Protein AF-A0A2A3JQG1-F1 (afdb_monomer_lite)
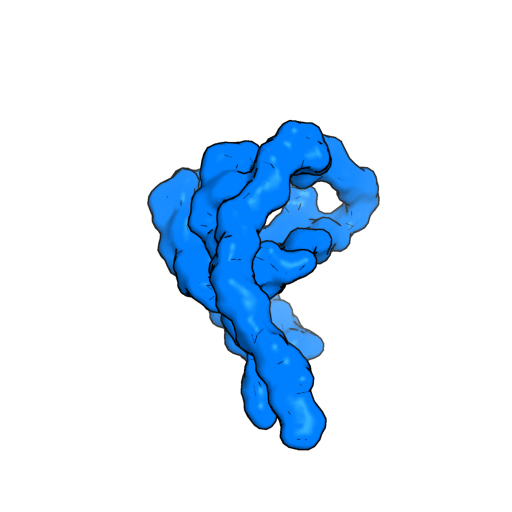
Organism: NCBI:txid1779329

pLDDT: mean 88.48, std 13.99, range [44.12, 97.88]

Secondary structure (DSSP, 8-state):
--EEEEEE-S---HHHHHHHHHHTTTEEEEE-SSSSHHHHHHHHTT-SEEEESSSPPPHHHHHH-TT--EEEESSS--TTS-TTSPPP-PPP------

InterPro domains:
  IPR006139 D-isomer specific 2-hydroxyacid dehydrogenase, catalytic domain [PF00389] (6-85)

Radius of gyration: 13.68 Å; chains: 1; bounding box: 27×43×28 Å

Sequence (98 aa):
MAIGPVAVLEPASPGMRARIEELCEGFDLRFVSSVESADMRAALAGARYAVTRGLRFPAELLAEAEALEMVHQWGTGIDGIPLDAPAPAASPSHALRG

Structure (mmCIF, N/CA/C/O backbone):
data_AF-A0A2A3JQG1-F1
#
_entry.id   AF-A0A2A3JQG1-F1
#
loop_
_atom_site.group_PDB
_atom_site.id
_atom_site.type_symbol
_atom_site.label_atom_id
_atom_site.label_alt_id
_atom_site.label_comp_id
_atom_site.label_asym_id
_atom_site.label_entity_id
_atom_site.label_seq_id
_atom_site.pdbx_PDB_ins_code
_atom_site.Cartn_x
_atom_site.Cartn_y
_atom_site.Cartn_z
_atom_site.occupancy
_atom_site.B_iso_or_equiv
_atom_site.auth_seq_id
_atom_site.auth_comp_id
_atom_site.auth_asym_id
_atom_site.auth_atom_id
_atom_site.pdbx_PDB_model_num
ATOM 1 N N . MET A 1 1 ? -14.674 -9.111 11.433 1.00 61.34 1 MET A N 1
ATOM 2 C CA . MET A 1 1 ? -13.249 -9.311 11.088 1.00 61.34 1 MET A CA 1
ATOM 3 C C . MET A 1 1 ? -12.854 -8.190 10.152 1.00 61.34 1 MET A C 1
ATOM 5 O O . MET A 1 1 ? -13.648 -7.898 9.268 1.00 61.34 1 MET A O 1
ATOM 9 N N . ALA A 1 2 ? -11.706 -7.551 10.372 1.00 80.94 2 ALA A N 1
ATOM 10 C CA . ALA A 1 2 ? -11.210 -6.526 9.457 1.00 80.94 2 ALA A CA 1
ATOM 11 C C . ALA A 1 2 ? -10.589 -7.176 8.207 1.00 80.94 2 ALA A C 1
ATOM 13 O O . ALA A 1 2 ? -9.943 -8.219 8.315 1.00 80.94 2 ALA A O 1
ATOM 14 N N . ILE A 1 3 ? -10.798 -6.579 7.033 1.00 89.50 3 ILE A N 1
ATOM 15 C CA . ILE A 1 3 ? -10.160 -6.970 5.773 1.00 89.50 3 ILE A CA 1
ATOM 16 C C . ILE A 1 3 ? -8.783 -6.307 5.720 1.00 89.50 3 ILE A C 1
ATOM 18 O O . ILE A 1 3 ? -8.677 -5.084 5.727 1.00 89.50 3 ILE A O 1
ATOM 22 N N . GLY A 1 4 ? -7.717 -7.097 5.661 1.00 90.31 4 GLY A N 1
ATOM 23 C CA . GLY A 1 4 ? -6.363 -6.562 5.593 1.00 90.31 4 GLY A CA 1
ATOM 24 C C . GLY A 1 4 ? -5.305 -7.543 6.098 1.00 90.31 4 GLY A C 1
ATOM 25 O O . GLY A 1 4 ? -5.616 -8.719 6.312 1.00 90.31 4 GLY A O 1
ATOM 26 N N . PRO A 1 5 ? -4.059 -7.075 6.259 1.00 96.62 5 PRO A N 1
ATOM 27 C CA . PRO A 1 5 ? -3.670 -5.664 6.177 1.00 96.62 5 PRO A CA 1
ATOM 28 C C . PRO A 1 5 ? -3.627 -5.118 4.745 1.00 96.62 5 PRO A C 1
ATOM 30 O O . PRO A 1 5 ? -3.278 -5.849 3.815 1.00 96.62 5 PRO A O 1
ATOM 33 N N . VAL A 1 6 ? -3.977 -3.840 4.582 1.00 97.56 6 VAL A N 1
ATOM 34 C CA . VAL A 1 6 ? -3.927 -3.103 3.312 1.00 97.56 6 VAL A CA 1
ATOM 35 C C . VAL A 1 6 ? -2.865 -2.013 3.395 1.00 97.56 6 VAL A C 1
ATOM 37 O O . VAL A 1 6 ? -3.038 -1.032 4.116 1.00 97.56 6 VAL A O 1
ATOM 40 N N . ALA A 1 7 ? -1.778 -2.155 2.644 1.00 97.62 7 ALA A N 1
ATOM 41 C CA . ALA A 1 7 ? -0.763 -1.115 2.527 1.00 97.62 7 ALA A CA 1
ATOM 42 C C . ALA A 1 7 ? -1.242 -0.012 1.571 1.00 97.62 7 ALA A C 1
ATOM 44 O O . ALA A 1 7 ? -1.516 -0.282 0.406 1.00 97.62 7 ALA A O 1
ATOM 45 N N . VAL A 1 8 ? -1.331 1.231 2.039 1.00 96.94 8 VAL A N 1
ATOM 46 C CA . VAL A 1 8 ? -1.590 2.411 1.202 1.00 96.94 8 VAL A CA 1
ATOM 47 C C . VAL A 1 8 ? -0.245 3.075 0.937 1.00 96.94 8 VAL A C 1
ATOM 49 O O . VAL A 1 8 ? 0.333 3.674 1.846 1.00 96.94 8 VAL A O 1
ATOM 52 N N . LEU A 1 9 ? 0.276 2.912 -0.283 1.00 96.12 9 LEU A N 1
ATOM 53 C CA . LEU A 1 9 ? 1.668 3.228 -0.635 1.00 96.12 9 LEU A CA 1
ATOM 54 C C . LEU A 1 9 ? 1.907 4.695 -1.000 1.00 96.12 9 LEU A C 1
ATOM 56 O O . LEU A 1 9 ? 3.035 5.090 -1.289 1.00 96.12 9 LEU A O 1
ATOM 60 N N . GLU A 1 10 ? 0.869 5.524 -0.942 1.00 92.94 10 GLU A N 1
ATOM 61 C CA . GLU A 1 10 ? 0.983 6.968 -1.086 1.00 92.94 10 GLU A CA 1
ATOM 62 C C . GLU A 1 10 ? 0.845 7.664 0.268 1.00 92.94 10 GLU A C 1
ATOM 64 O O . GLU A 1 10 ? -0.174 7.487 0.947 1.00 92.94 10 GLU A O 1
ATOM 69 N N . PRO A 1 11 ? 1.803 8.537 0.633 1.00 93.94 11 PRO A N 1
ATOM 70 C CA . PRO A 1 11 ? 1.632 9.419 1.773 1.00 93.94 11 PRO A CA 1
ATOM 71 C C . PRO A 1 11 ? 0.362 10.256 1.610 1.00 93.94 11 PRO A C 1
ATOM 73 O O . PRO A 1 11 ? 0.167 10.954 0.610 1.00 93.94 11 PRO A O 1
ATOM 76 N N . ALA A 1 12 ? -0.506 10.192 2.612 1.00 93.12 12 ALA A N 1
ATOM 77 C CA . ALA A 1 12 ? -1.752 10.939 2.657 1.00 93.12 12 ALA A CA 1
ATOM 78 C C . ALA A 1 12 ? -1.658 12.044 3.712 1.00 93.12 12 ALA A C 1
ATOM 80 O O . ALA A 1 12 ? -1.119 11.844 4.802 1.00 93.12 12 ALA A O 1
ATOM 81 N N . SER A 1 13 ? -2.225 13.216 3.416 1.00 95.31 13 SER A N 1
ATOM 82 C CA . SER A 1 13 ? -2.425 14.234 4.449 1.00 95.31 13 SER A CA 1
ATOM 83 C C . SER A 1 13 ? -3.371 13.702 5.538 1.00 95.31 13 SER A C 1
ATOM 85 O O . SER A 1 13 ? -4.198 12.834 5.245 1.00 95.31 13 SER A O 1
ATOM 87 N N . PRO A 1 14 ? -3.337 14.239 6.772 1.00 96.44 14 PRO A N 1
ATOM 88 C CA . PRO A 1 14 ? -4.229 13.783 7.840 1.00 96.44 14 PRO A CA 1
ATOM 89 C C . PRO A 1 14 ? -5.716 13.806 7.456 1.00 96.44 14 PRO A C 1
ATOM 91 O O . PRO A 1 14 ? -6.443 12.865 7.755 1.00 96.44 14 PRO A O 1
ATOM 94 N N . GLY A 1 15 ? -6.162 14.840 6.731 1.00 97.88 15 GLY A N 1
ATOM 95 C CA . GLY A 1 15 ? -7.546 14.936 6.256 1.00 97.88 15 GLY A CA 1
ATOM 96 C C . GLY A 1 15 ? -7.899 13.889 5.195 1.00 97.88 15 GLY A C 1
ATOM 97 O O . GLY A 1 15 ? -8.990 13.328 5.228 1.00 97.88 15 GLY A O 1
ATOM 98 N N . MET A 1 16 ? -6.972 13.581 4.282 1.00 95.38 16 MET A N 1
ATOM 99 C CA . MET A 1 16 ? -7.172 12.520 3.290 1.00 95.38 16 MET A CA 1
ATOM 100 C C . MET A 1 16 ? -7.200 11.142 3.955 1.00 95.38 16 MET A C 1
ATOM 102 O O . MET A 1 16 ? -8.073 10.336 3.653 1.00 95.38 16 MET A O 1
ATOM 106 N N . ARG A 1 17 ? -6.284 10.895 4.898 1.00 96.31 17 ARG A N 1
ATOM 107 C CA . ARG A 1 17 ? -6.239 9.662 5.686 1.00 96.31 17 ARG A CA 1
ATOM 108 C C . ARG A 1 17 ? -7.556 9.428 6.423 1.00 96.31 17 ARG A C 1
ATOM 110 O O . ARG A 1 17 ? -8.154 8.375 6.241 1.00 96.31 17 ARG A O 1
ATOM 117 N N . ALA A 1 18 ? -8.038 10.431 7.159 1.00 97.31 18 ALA A N 1
ATOM 118 C CA . ALA A 1 18 ? -9.311 10.345 7.870 1.00 97.31 18 ALA A CA 1
ATOM 119 C C . ALA A 1 18 ? -10.478 10.039 6.917 1.00 97.31 18 ALA A C 1
ATOM 121 O O . ALA A 1 18 ? -11.334 9.215 7.226 1.00 97.31 18 ALA A O 1
ATOM 122 N N . ARG A 1 19 ? -10.489 10.651 5.723 1.00 97.31 19 ARG A N 1
ATOM 123 C CA . ARG A 1 19 ? -11.523 10.385 4.717 1.00 97.31 19 ARG A CA 1
ATOM 124 C C . ARG A 1 19 ? -11.467 8.957 4.170 1.00 97.31 19 ARG A C 1
ATOM 126 O O . ARG A 1 19 ? -12.514 8.359 3.945 1.00 97.31 19 ARG A O 1
ATOM 133 N N . ILE A 1 20 ? -10.273 8.420 3.931 1.00 95.62 20 ILE A N 1
ATOM 134 C CA . ILE A 1 20 ? -10.099 7.036 3.469 1.00 95.62 20 ILE A CA 1
ATOM 135 C C . ILE A 1 20 ? -10.537 6.061 4.567 1.00 95.62 20 ILE A C 1
ATOM 137 O O . ILE A 1 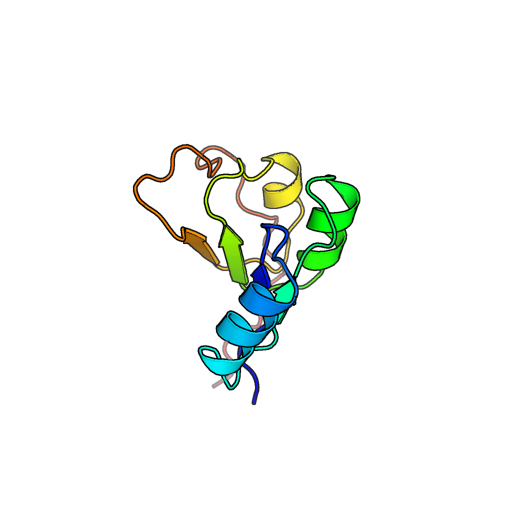20 ? -11.275 5.128 4.280 1.00 95.62 20 ILE A O 1
ATOM 141 N N . GLU A 1 21 ? -10.132 6.296 5.816 1.00 95.94 21 GLU A N 1
ATOM 142 C CA . GLU A 1 21 ? -10.524 5.471 6.966 1.00 95.94 21 GLU A CA 1
ATOM 143 C C . GLU A 1 21 ? -12.051 5.460 7.170 1.00 95.94 21 GLU A C 1
ATOM 145 O O . GLU A 1 21 ? -12.618 4.402 7.429 1.00 95.94 21 GLU A O 1
ATOM 150 N N . GLU A 1 22 ? -12.731 6.596 6.977 1.00 97.25 22 GLU A N 1
ATOM 151 C CA . GLU A 1 22 ? -14.200 6.691 7.013 1.00 97.25 22 GLU A CA 1
ATOM 152 C C . GLU A 1 22 ? -14.870 5.882 5.888 1.00 97.25 22 GLU A C 1
ATOM 154 O O . GLU A 1 22 ? -15.857 5.187 6.114 1.00 97.25 22 GLU A O 1
ATOM 159 N N . LEU A 1 23 ? -14.346 5.969 4.660 1.00 95.88 23 LEU A N 1
ATOM 160 C CA . LEU A 1 23 ? -14.915 5.288 3.490 1.00 95.88 23 LEU A CA 1
ATOM 161 C C . LEU A 1 23 ? -14.631 3.782 3.465 1.00 95.88 23 LEU A C 1
ATOM 163 O O . LEU A 1 23 ? -15.382 3.022 2.854 1.00 95.88 23 LEU A O 1
ATOM 167 N N . CYS A 1 24 ? -13.539 3.359 4.092 1.00 94.44 24 CYS A N 1
ATOM 168 C CA . CYS A 1 24 ? -13.076 1.979 4.130 1.00 94.44 24 CYS A CA 1
ATOM 169 C C . CYS A 1 24 ? -13.274 1.374 5.524 1.00 94.44 24 CYS A C 1
ATOM 171 O O . CYS A 1 24 ? -12.391 0.686 6.044 1.00 94.44 24 CYS A O 1
ATOM 173 N N . GLU A 1 25 ? -14.440 1.612 6.130 1.00 94.88 25 GLU A N 1
ATOM 174 C CA . GLU A 1 25 ? -14.799 0.979 7.395 1.00 94.88 25 GLU A CA 1
ATOM 175 C C . GLU A 1 25 ? -14.667 -0.550 7.284 1.00 94.88 25 GLU A C 1
ATOM 177 O O . GLU A 1 25 ? -15.113 -1.180 6.322 1.00 94.88 25 GLU A O 1
ATOM 182 N N . GLY A 1 26 ? -14.013 -1.156 8.275 1.00 95.38 26 GLY A N 1
ATOM 183 C CA . GLY A 1 26 ? -13.755 -2.594 8.296 1.00 95.38 26 GLY A CA 1
ATOM 184 C C . GLY A 1 26 ? -12.489 -3.033 7.559 1.00 95.38 26 GLY A C 1
ATOM 185 O O . GLY A 1 26 ? -12.235 -4.235 7.522 1.00 95.38 26 GLY A O 1
ATOM 186 N N . PHE A 1 27 ? -11.670 -2.119 7.030 1.00 96.12 27 PHE A N 1
ATOM 187 C CA . PHE A 1 27 ? -10.330 -2.433 6.525 1.00 96.12 27 PHE A CA 1
ATOM 188 C C . PHE A 1 27 ? -9.230 -2.118 7.557 1.00 96.12 27 PHE A C 1
ATOM 190 O O . PHE A 1 27 ? -9.294 -1.110 8.256 1.00 96.12 27 PHE A O 1
ATOM 197 N N . ASP A 1 28 ? -8.198 -2.965 7.636 1.00 96.81 28 ASP A N 1
ATOM 198 C CA . ASP A 1 28 ? -6.958 -2.691 8.388 1.00 96.81 28 ASP A CA 1
ATOM 199 C C . ASP A 1 28 ? -5.973 -1.936 7.483 1.00 96.81 28 ASP A C 1
ATOM 201 O O . ASP A 1 28 ? -5.158 -2.541 6.782 1.00 96.81 28 ASP A O 1
ATOM 205 N N . LEU A 1 29 ? -6.118 -0.610 7.428 1.00 97.00 29 LEU A N 1
ATOM 206 C CA . LEU A 1 29 ? -5.327 0.269 6.566 1.00 97.00 29 LEU A CA 1
ATOM 207 C C . LEU A 1 29 ? -3.984 0.647 7.207 1.00 97.00 29 LEU A C 1
ATOM 209 O O . LEU A 1 29 ? -3.926 1.131 8.338 1.00 97.00 29 LEU A O 1
ATOM 213 N N . ARG A 1 30 ? -2.900 0.529 6.436 1.00 97.44 30 ARG A N 1
ATOM 214 C CA . ARG A 1 30 ? -1.540 0.928 6.818 1.00 97.44 30 ARG A CA 1
ATOM 215 C C . ARG A 1 30 ? -0.995 1.945 5.829 1.00 97.44 30 ARG A C 1
ATOM 217 O O . ARG A 1 30 ? -0.580 1.593 4.730 1.00 97.44 30 ARG A O 1
ATOM 224 N N . PHE A 1 31 ? -0.994 3.208 6.229 1.00 97.19 31 PHE A N 1
ATOM 225 C CA . PHE A 1 31 ? -0.465 4.300 5.417 1.00 97.19 31 PHE A CA 1
ATOM 226 C C . PHE A 1 31 ? 1.049 4.393 5.570 1.00 97.19 31 PHE A C 1
ATOM 228 O O . PHE A 1 31 ? 1.555 4.398 6.694 1.00 97.19 31 PHE A O 1
ATOM 235 N N . VAL A 1 32 ? 1.760 4.519 4.452 1.00 97.12 32 VAL A N 1
ATOM 236 C CA . VAL A 1 32 ? 3.186 4.860 4.477 1.00 97.12 32 VAL A CA 1
ATOM 237 C C . VAL A 1 32 ? 3.398 6.268 5.041 1.00 97.12 32 VAL A C 1
ATOM 239 O O . VAL A 1 32 ? 2.585 7.172 4.833 1.00 97.12 32 VAL A O 1
ATOM 242 N N . SER A 1 33 ? 4.509 6.471 5.748 1.00 94.25 33 SER A N 1
ATOM 243 C CA . SER A 1 33 ? 4.910 7.786 6.266 1.00 94.25 33 SER A CA 1
ATOM 244 C C . SER A 1 33 ? 5.617 8.656 5.228 1.00 94.25 33 SER A C 1
ATOM 246 O O . SER A 1 33 ? 5.569 9.882 5.332 1.00 94.25 33 SER A O 1
ATOM 248 N N . SER A 1 34 ? 6.253 8.052 4.222 1.00 95.00 34 SER A N 1
ATOM 249 C CA . SER A 1 34 ? 6.952 8.752 3.144 1.00 95.00 34 SER A CA 1
ATOM 250 C C . SER A 1 34 ? 7.036 7.895 1.875 1.00 95.00 34 SER A C 1
ATOM 252 O O . SER A 1 34 ? 6.506 6.785 1.823 1.00 95.00 34 SER A O 1
ATOM 254 N N . VAL A 1 35 ? 7.684 8.434 0.839 1.00 93.44 35 VAL A N 1
ATOM 255 C CA . VAL A 1 35 ? 7.961 7.729 -0.425 1.00 93.44 35 VAL A CA 1
ATOM 256 C C . VAL A 1 35 ? 9.258 6.914 -0.386 1.00 93.44 35 VAL A C 1
ATOM 258 O O . VAL A 1 35 ? 9.653 6.343 -1.398 1.00 93.44 35 VAL A O 1
ATOM 261 N N . GLU A 1 36 ? 9.938 6.871 0.758 1.00 95.75 36 GLU A N 1
ATOM 262 C CA . GLU A 1 36 ? 11.181 6.125 0.911 1.00 95.75 36 GLU A CA 1
ATOM 263 C C . GLU A 1 36 ? 10.907 4.617 0.971 1.00 95.75 36 GLU A C 1
ATOM 265 O O . GLU A 1 36 ? 9.972 4.159 1.638 1.00 95.75 36 GLU A O 1
ATOM 270 N N . SER A 1 37 ? 11.764 3.815 0.332 1.00 94.94 37 SER A N 1
ATOM 271 C CA . SER A 1 37 ? 11.570 2.361 0.234 1.00 94.94 37 SER A CA 1
ATOM 272 C C . SER A 1 37 ? 11.479 1.665 1.598 1.00 94.94 37 SER A C 1
ATOM 274 O O . SER A 1 37 ? 10.812 0.640 1.717 1.00 94.94 37 SER A O 1
ATOM 276 N N . ALA A 1 38 ? 12.126 2.207 2.637 1.00 96.44 38 ALA A N 1
ATOM 277 C CA . ALA A 1 38 ? 12.046 1.678 4.000 1.00 96.44 38 ALA A CA 1
ATOM 278 C C . ALA A 1 38 ? 10.629 1.787 4.593 1.00 96.44 38 ALA A C 1
ATOM 280 O O . ALA A 1 38 ? 10.141 0.829 5.194 1.00 96.44 38 ALA A O 1
ATOM 281 N N . ASP A 1 39 ? 9.947 2.910 4.364 1.00 97.06 39 ASP A N 1
ATOM 282 C CA . ASP A 1 39 ? 8.591 3.143 4.866 1.00 97.06 39 ASP A CA 1
ATOM 283 C C . ASP A 1 39 ? 7.562 2.327 4.078 1.00 97.06 39 ASP A C 1
ATOM 285 O O . ASP A 1 39 ? 6.651 1.733 4.658 1.00 97.06 39 ASP A O 1
ATOM 289 N N . MET A 1 40 ? 7.747 2.223 2.757 1.00 96.56 40 MET A N 1
ATOM 290 C CA . MET A 1 40 ? 6.935 1.349 1.905 1.00 96.56 40 MET A CA 1
ATOM 291 C C . MET A 1 40 ? 7.060 -0.120 2.322 1.00 96.56 40 MET A C 1
ATOM 293 O O . MET A 1 40 ? 6.052 -0.808 2.485 1.00 96.56 40 MET A O 1
ATOM 297 N N . ARG A 1 41 ? 8.288 -0.592 2.569 1.00 96.31 41 ARG A N 1
ATOM 298 C CA . ARG A 1 41 ? 8.562 -1.949 3.060 1.00 96.31 41 ARG A CA 1
ATOM 299 C C . ARG A 1 41 ? 7.887 -2.216 4.403 1.00 96.31 41 ARG A C 1
ATOM 301 O O . ARG A 1 41 ? 7.313 -3.285 4.591 1.00 96.31 41 ARG A O 1
ATOM 308 N N . ALA A 1 42 ? 7.928 -1.252 5.323 1.00 96.81 42 ALA A N 1
ATOM 309 C CA . ALA A 1 42 ? 7.268 -1.376 6.619 1.00 96.81 42 ALA A CA 1
ATOM 310 C C . ALA A 1 42 ? 5.741 -1.509 6.481 1.00 96.81 42 ALA A C 1
ATOM 312 O O . ALA A 1 42 ? 5.141 -2.348 7.151 1.00 96.81 42 ALA A O 1
ATOM 313 N N . ALA A 1 43 ? 5.109 -0.741 5.586 1.00 96.75 43 ALA A N 1
ATOM 314 C CA . ALA A 1 43 ? 3.674 -0.865 5.321 1.00 96.75 43 ALA A CA 1
ATOM 315 C C . ALA A 1 43 ? 3.308 -2.203 4.650 1.00 96.75 43 ALA A C 1
ATOM 317 O O . ALA A 1 43 ? 2.286 -2.799 4.999 1.00 96.75 43 ALA A O 1
ATOM 318 N N . LEU A 1 44 ? 4.152 -2.687 3.730 1.00 96.19 44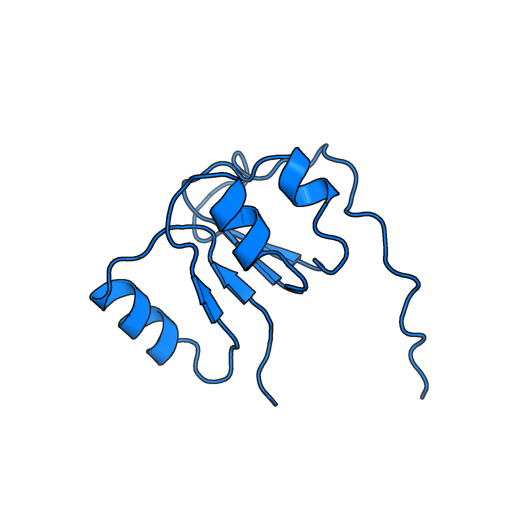 LEU A N 1
ATOM 319 C CA . LEU A 1 44 ? 3.971 -3.954 3.007 1.00 96.19 44 LEU A CA 1
ATOM 320 C C . LEU A 1 44 ? 4.193 -5.200 3.874 1.00 96.19 44 LEU A C 1
ATOM 322 O O . LEU A 1 44 ? 3.712 -6.275 3.519 1.00 96.19 44 LEU A O 1
ATOM 326 N N . ALA A 1 45 ? 4.891 -5.089 5.007 1.00 95.19 45 ALA A N 1
ATOM 327 C CA . ALA A 1 45 ? 5.216 -6.226 5.863 1.00 95.19 45 ALA A CA 1
ATOM 328 C C . ALA A 1 45 ? 3.952 -6.976 6.338 1.00 95.19 45 ALA A C 1
ATOM 330 O O . ALA A 1 45 ? 3.184 -6.498 7.181 1.00 95.19 45 ALA A O 1
ATOM 331 N N . GLY A 1 46 ? 3.732 -8.172 5.784 1.00 94.75 46 GLY A N 1
ATOM 332 C CA . GLY A 1 46 ? 2.555 -9.004 6.056 1.00 94.75 46 GLY A CA 1
ATOM 333 C C . GLY A 1 46 ? 1.235 -8.456 5.498 1.00 94.75 46 GLY A C 1
ATOM 334 O O . GLY A 1 46 ? 0.174 -8.956 5.869 1.00 94.75 46 GLY A O 1
ATOM 335 N N . ALA A 1 47 ? 1.270 -7.424 4.650 1.00 96.94 47 ALA A N 1
ATOM 336 C CA . ALA A 1 47 ? 0.082 -6.919 3.977 1.00 96.94 47 ALA A CA 1
ATOM 337 C C . ALA A 1 47 ? -0.366 -7.898 2.890 1.00 96.94 47 ALA A C 1
ATOM 339 O O . ALA A 1 47 ? 0.435 -8.346 2.073 1.00 96.94 47 ALA A O 1
ATOM 340 N N . ARG A 1 48 ? -1.666 -8.204 2.874 1.00 95.50 48 ARG A N 1
ATOM 341 C CA . ARG A 1 48 ? -2.276 -9.062 1.846 1.00 95.50 48 ARG A CA 1
ATOM 342 C C . ARG A 1 48 ? -2.692 -8.267 0.620 1.00 95.50 48 ARG A C 1
ATOM 344 O O . ARG A 1 48 ? -2.761 -8.801 -0.483 1.00 95.50 48 ARG A O 1
ATOM 351 N N . TYR A 1 49 ? -2.940 -6.978 0.814 1.00 96.56 49 TYR A N 1
ATOM 352 C CA . TYR A 1 49 ? -3.384 -6.069 -0.226 1.00 96.56 49 TYR A CA 1
ATOM 353 C C . TYR A 1 49 ? -2.519 -4.815 -0.222 1.00 96.56 49 TYR A C 1
ATOM 355 O O . TYR A 1 49 ? -2.108 -4.342 0.838 1.00 96.56 49 TYR A O 1
ATOM 363 N N . ALA A 1 50 ? -2.284 -4.251 -1.399 1.00 96.50 50 ALA A N 1
ATOM 364 C CA . ALA A 1 50 ? -1.651 -2.952 -1.545 1.00 96.50 50 ALA A CA 1
ATOM 365 C C . ALA A 1 50 ? -2.497 -2.058 -2.444 1.00 96.50 50 ALA A C 1
ATOM 367 O O . ALA A 1 50 ? -3.125 -2.516 -3.397 1.00 96.50 50 ALA A O 1
ATOM 368 N N . VAL A 1 51 ? -2.488 -0.772 -2.138 1.00 95.56 51 VAL A N 1
ATOM 369 C CA . VAL A 1 51 ? -3.065 0.290 -2.945 1.00 95.56 51 VAL A CA 1
ATOM 370 C C . VAL A 1 51 ? -1.928 1.195 -3.384 1.00 95.56 51 VAL A C 1
ATOM 372 O O . VAL A 1 51 ? -1.113 1.607 -2.557 1.00 95.56 51 VAL A O 1
ATOM 375 N N . THR A 1 52 ? -1.892 1.502 -4.676 1.00 94.00 52 THR A N 1
ATOM 376 C CA . THR A 1 52 ? -0.995 2.505 -5.246 1.00 94.00 52 THR A CA 1
ATOM 377 C C . THR A 1 52 ? -1.745 3.420 -6.218 1.00 94.00 52 THR A C 1
ATOM 379 O O . THR A 1 52 ? -2.851 3.111 -6.659 1.00 94.00 52 THR A O 1
ATOM 382 N N . ARG A 1 53 ? -1.183 4.587 -6.526 1.00 90.25 53 ARG A N 1
ATOM 383 C CA . ARG A 1 53 ? -1.759 5.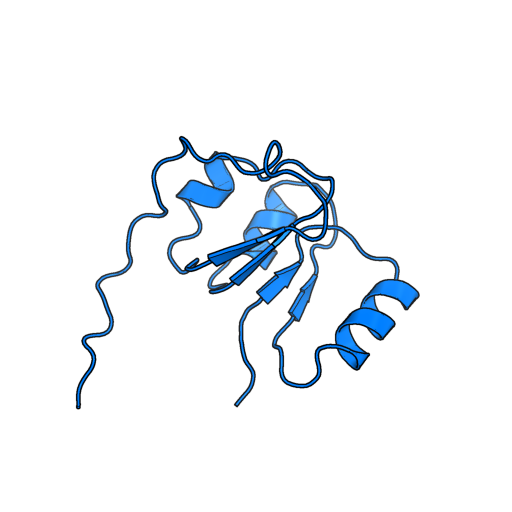626 -7.380 1.00 90.25 53 ARG A CA 1
ATOM 384 C C . ARG 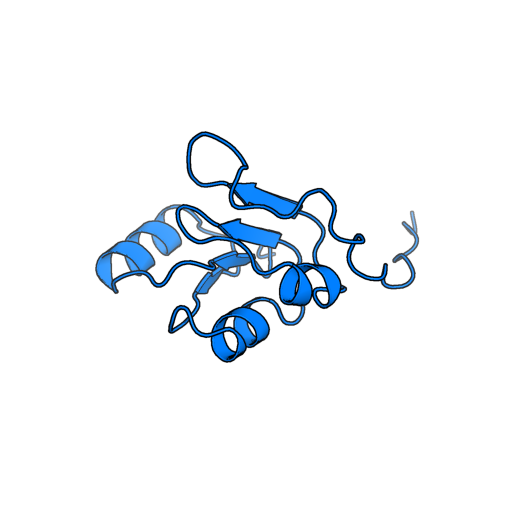A 1 53 ? -0.716 6.174 -8.348 1.00 90.25 53 ARG A C 1
ATOM 386 O O . ARG A 1 53 ? -0.540 5.657 -9.441 1.00 90.25 53 ARG A O 1
ATOM 393 N N . GLY A 1 54 ? -0.100 7.302 -8.003 1.00 86.50 54 GLY A N 1
ATOM 394 C CA . GLY A 1 54 ? 0.769 8.051 -8.914 1.00 86.50 54 GLY A CA 1
ATOM 395 C C . GLY A 1 54 ? 2.238 7.689 -8.756 1.00 86.50 54 GLY A C 1
ATOM 396 O O . GLY A 1 54 ? 3.053 8.094 -9.581 1.00 86.50 54 GLY A O 1
ATOM 397 N N . LEU A 1 55 ? 2.577 6.973 -7.683 1.00 87.19 55 LEU A N 1
ATOM 398 C CA . LEU A 1 55 ? 3.928 6.511 -7.433 1.00 87.19 55 LEU A CA 1
ATOM 399 C C . LEU A 1 55 ? 4.155 5.204 -8.180 1.00 87.19 55 LEU A C 1
ATOM 401 O O . LEU A 1 55 ? 3.259 4.375 -8.315 1.00 87.19 55 LEU A O 1
ATOM 405 N N . ARG A 1 56 ? 5.377 5.029 -8.677 1.00 88.81 56 ARG A N 1
ATOM 406 C CA . ARG A 1 56 ? 5.803 3.742 -9.211 1.00 88.81 56 ARG A CA 1
ATOM 407 C C . ARG A 1 56 ? 6.009 2.790 -8.038 1.00 88.81 56 ARG A C 1
ATOM 409 O O . ARG A 1 56 ? 6.763 3.115 -7.126 1.00 88.81 56 ARG A O 1
ATOM 416 N N . PHE A 1 57 ? 5.386 1.620 -8.099 1.00 93.06 57 PHE A N 1
ATOM 417 C CA . PHE A 1 57 ? 5.650 0.524 -7.181 1.00 93.06 57 PHE A CA 1
ATOM 418 C C . PHE A 1 57 ? 7.064 -0.013 -7.481 1.00 93.06 57 PHE A C 1
ATOM 420 O O . PHE A 1 57 ? 7.314 -0.465 -8.603 1.00 93.06 57 PHE A O 1
ATOM 427 N N . PRO A 1 58 ? 8.012 0.035 -6.528 1.00 92.62 58 PRO A N 1
ATOM 428 C CA . PRO A 1 58 ? 9.355 -0.493 -6.751 1.00 92.62 58 PRO A CA 1
ATOM 429 C C . PRO A 1 58 ? 9.343 -2.021 -6.916 1.00 92.62 58 PRO A C 1
ATOM 431 O O . PRO A 1 58 ? 8.759 -2.739 -6.102 1.00 92.62 58 PRO A O 1
ATOM 434 N N . ALA A 1 59 ? 9.980 -2.533 -7.972 1.00 92.94 59 ALA A N 1
ATOM 435 C CA . ALA A 1 59 ? 9.944 -3.957 -8.324 1.00 92.94 59 ALA A CA 1
ATOM 436 C C . ALA A 1 59 ? 10.554 -4.851 -7.238 1.00 92.94 59 ALA A C 1
ATOM 438 O O . ALA A 1 59 ? 10.056 -5.945 -6.981 1.00 92.94 59 ALA A O 1
ATOM 439 N N . GLU A 1 60 ? 11.596 -4.364 -6.571 1.00 93.38 60 GLU A N 1
ATOM 440 C CA . GLU A 1 60 ? 12.237 -5.035 -5.449 1.00 93.38 60 GLU A CA 1
ATOM 441 C C . GLU A 1 60 ? 11.276 -5.215 -4.270 1.00 93.38 60 GLU A C 1
ATOM 443 O O . GLU A 1 60 ? 11.192 -6.308 -3.721 1.00 93.38 60 GLU A O 1
ATOM 448 N N . LEU A 1 61 ? 10.474 -4.194 -3.949 1.00 94.25 61 LEU A N 1
ATOM 449 C CA . LEU A 1 61 ? 9.511 -4.277 -2.852 1.00 94.25 61 LEU A CA 1
ATOM 450 C C . LEU A 1 61 ? 8.352 -5.213 -3.191 1.00 94.25 61 LEU A C 1
ATOM 452 O O . LEU A 1 61 ? 7.831 -5.881 -2.302 1.00 94.25 61 LEU A O 1
ATOM 456 N N . LEU A 1 62 ? 7.948 -5.275 -4.465 1.00 93.38 62 LEU A N 1
ATOM 457 C CA . LEU A 1 62 ? 6.917 -6.212 -4.908 1.00 93.38 62 LEU A CA 1
ATOM 458 C C . LEU A 1 62 ? 7.399 -7.661 -4.772 1.00 93.38 62 LEU A C 1
ATOM 460 O O . LEU A 1 62 ? 6.666 -8.499 -4.257 1.00 93.38 62 LEU A O 1
ATOM 464 N N . ALA A 1 63 ? 8.635 -7.943 -5.189 1.00 92.31 63 ALA A N 1
ATOM 465 C CA . ALA A 1 63 ? 9.231 -9.274 -5.095 1.00 92.31 63 ALA A CA 1
ATOM 466 C C . ALA A 1 63 ? 9.421 -9.751 -3.639 1.00 92.31 63 ALA A C 1
ATOM 468 O O . ALA A 1 63 ? 9.356 -10.948 -3.367 1.00 92.31 63 ALA A O 1
ATOM 469 N N . GLU A 1 64 ? 9.639 -8.827 -2.701 1.00 93.31 64 GLU A N 1
ATOM 470 C CA . GLU A 1 64 ? 9.824 -9.116 -1.271 1.00 93.31 64 GLU A CA 1
ATOM 471 C C . GLU A 1 64 ? 8.507 -9.219 -0.481 1.00 93.31 64 GLU A C 1
ATOM 473 O O . GLU A 1 64 ? 8.508 -9.656 0.671 1.00 93.31 64 GLU A O 1
ATOM 478 N N . ALA A 1 65 ? 7.375 -8.802 -1.055 1.00 93.19 65 ALA A N 1
ATOM 479 C CA . ALA A 1 65 ? 6.086 -8.774 -0.371 1.00 93.19 65 ALA A CA 1
ATOM 480 C C . ALA A 1 65 ? 5.410 -10.161 -0.364 1.00 93.19 65 ALA A C 1
ATOM 482 O O . ALA A 1 65 ? 4.381 -10.370 -0.998 1.00 93.19 65 ALA A O 1
ATOM 483 N N . GLU A 1 66 ? 5.977 -11.116 0.376 1.00 91.06 66 GLU A N 1
ATOM 484 C CA . GLU A 1 66 ? 5.611 -12.550 0.365 1.00 91.06 66 GLU A CA 1
ATOM 485 C C . GLU A 1 66 ? 4.129 -12.866 0.651 1.00 91.06 66 GLU A C 1
ATOM 487 O O . GLU A 1 66 ? 3.619 -13.904 0.228 1.00 91.06 66 GLU A O 1
ATOM 492 N N . ALA A 1 67 ? 3.439 -11.996 1.394 1.00 93.56 67 ALA A N 1
ATOM 493 C CA . ALA A 1 67 ? 2.027 -12.158 1.752 1.00 93.56 67 ALA A CA 1
ATOM 494 C C . ALA A 1 67 ? 1.064 -11.459 0.778 1.00 93.56 67 ALA A C 1
ATOM 496 O O . ALA A 1 67 ? -0.150 -11.576 0.943 1.00 93.56 67 ALA A O 1
ATOM 497 N N . LEU A 1 68 ? 1.585 -10.702 -0.191 1.00 94.50 68 LEU A N 1
ATOM 498 C CA . LEU A 1 68 ? 0.790 -9.841 -1.051 1.00 94.50 68 LEU A CA 1
ATOM 499 C C . LEU A 1 68 ? 0.060 -10.657 -2.120 1.00 94.50 68 LEU A C 1
ATOM 501 O O . LEU A 1 68 ? 0.669 -11.353 -2.927 1.00 94.50 68 LEU A O 1
ATOM 505 N N . GLU A 1 69 ? -1.262 -10.525 -2.148 1.00 93.62 69 GLU A N 1
ATOM 506 C CA . GLU A 1 69 ? -2.149 -11.263 -3.050 1.00 93.62 69 GLU A CA 1
ATOM 507 C C . GLU A 1 69 ? -2.712 -10.369 -4.165 1.00 93.62 69 GLU A C 1
ATOM 509 O O . GLU A 1 69 ? -3.052 -10.859 -5.240 1.00 93.62 69 GLU A O 1
ATOM 514 N N . MET A 1 70 ? -2.823 -9.055 -3.930 1.00 93.38 70 MET A N 1
ATOM 515 C CA . MET A 1 70 ? -3.380 -8.113 -4.904 1.00 93.38 70 MET A CA 1
ATOM 516 C C . MET A 1 70 ? -2.828 -6.694 -4.724 1.00 93.38 70 MET A C 1
ATOM 518 O O . MET A 1 70 ? -2.754 -6.171 -3.610 1.00 93.38 70 MET A O 1
ATOM 522 N N . VAL A 1 71 ? -2.532 -6.046 -5.854 1.00 94.19 71 VAL A N 1
ATOM 523 C CA . VAL A 1 71 ? -2.265 -4.606 -5.953 1.00 94.19 71 VAL A CA 1
ATOM 524 C C . VAL A 1 71 ? -3.450 -3.935 -6.638 1.00 94.19 71 VAL A C 1
ATOM 526 O O . VAL A 1 71 ? -3.868 -4.349 -7.719 1.00 94.19 71 VAL A O 1
ATOM 529 N N . HIS A 1 72 ? -3.993 -2.896 -6.016 1.00 94.06 72 HIS A N 1
ATOM 530 C CA . HIS A 1 72 ? -5.075 -2.090 -6.556 1.00 94.06 72 HIS A CA 1
ATOM 531 C C . HIS A 1 72 ? -4.576 -0.695 -6.934 1.00 94.06 72 HIS A C 1
ATOM 533 O O . HIS A 1 72 ? -3.926 -0.013 -6.145 1.00 94.06 72 HIS A O 1
ATOM 539 N N . GLN A 1 73 ? -4.914 -0.265 -8.145 1.00 94.69 73 GLN A N 1
ATOM 540 C CA . GLN A 1 73 ? -4.539 1.034 -8.683 1.00 94.69 73 GLN A CA 1
ATOM 541 C C . GLN A 1 73 ? -5.669 2.054 -8.490 1.00 94.69 73 GLN A C 1
ATOM 543 O O . GLN A 1 73 ? -6.743 1.923 -9.076 1.00 94.69 73 GLN A O 1
ATOM 548 N N . TRP A 1 74 ? -5.409 3.130 -7.749 1.00 91.19 74 TRP A N 1
ATOM 549 C CA . TRP A 1 74 ? -6.299 4.288 -7.597 1.00 91.19 74 TRP A CA 1
ATOM 550 C C . TRP A 1 74 ? -6.121 5.317 -8.714 1.00 91.19 74 TRP A C 1
ATOM 552 O O . TRP A 1 74 ? -5.842 6.491 -8.483 1.00 91.19 74 TRP A O 1
ATOM 562 N N . GLY A 1 75 ? -6.294 4.900 -9.960 1.00 89.00 75 GLY A N 1
ATOM 563 C CA . GLY A 1 75 ? -6.169 5.785 -11.110 1.00 89.00 75 GLY A CA 1
ATOM 564 C C . GLY A 1 75 ? -6.367 5.050 -12.425 1.00 89.00 75 GLY A C 1
ATOM 565 O O . GLY A 1 75 ? -6.813 3.907 -12.455 1.00 89.00 75 GLY A O 1
ATOM 566 N N . THR A 1 76 ? -6.032 5.721 -13.521 1.00 90.50 76 THR A N 1
ATOM 567 C CA . THR A 1 76 ? -6.057 5.135 -14.864 1.00 90.50 76 THR A CA 1
ATOM 568 C C . THR A 1 76 ? -4.672 4.632 -15.257 1.00 90.50 76 THR A C 1
ATOM 570 O O . THR A 1 76 ? -3.690 5.335 -15.024 1.00 90.50 76 THR A O 1
ATOM 573 N N . GLY A 1 77 ? -4.611 3.479 -15.925 1.00 89.19 77 GLY A N 1
ATOM 574 C CA . GLY A 1 77 ? -3.355 2.864 -16.370 1.00 89.19 77 GLY A CA 1
ATOM 575 C C . GLY A 1 77 ? -2.672 2.044 -15.275 1.00 89.19 77 GLY A C 1
ATOM 576 O O . GLY A 1 77 ? -3.073 2.098 -14.121 1.00 89.19 77 GLY A O 1
ATOM 577 N N . ILE A 1 78 ? -1.661 1.259 -15.647 1.00 91.62 78 ILE A N 1
ATOM 578 C CA . ILE A 1 78 ? -0.903 0.380 -14.733 1.00 91.62 78 ILE A CA 1
ATOM 579 C C . ILE A 1 78 ? 0.614 0.536 -14.906 1.00 91.62 78 ILE A C 1
ATOM 581 O O . ILE A 1 78 ? 1.380 -0.283 -14.417 1.00 91.62 78 ILE A O 1
ATOM 585 N N . ASP A 1 79 ? 1.058 1.614 -15.562 1.00 90.44 79 ASP A N 1
ATOM 586 C CA . ASP A 1 79 ? 2.467 1.862 -15.918 1.00 90.44 79 ASP A CA 1
ATOM 587 C C . ASP A 1 79 ? 3.402 1.994 -14.697 1.00 90.44 79 ASP A C 1
ATOM 589 O O . ASP A 1 79 ? 4.629 1.931 -14.814 1.00 90.44 79 ASP A O 1
ATOM 593 N N . GLY A 1 80 ? 2.822 2.229 -13.515 1.00 90.25 80 GLY A N 1
ATOM 594 C CA . GLY A 1 80 ? 3.520 2.273 -12.233 1.00 90.25 80 GLY A CA 1
ATOM 595 C C . GLY A 1 80 ? 3.694 0.908 -11.563 1.00 90.25 80 GLY A C 1
ATOM 596 O O . GLY A 1 80 ? 4.459 0.827 -10.609 1.00 90.25 80 GLY A O 1
ATOM 597 N N . ILE A 1 81 ? 3.023 -0.147 -12.034 1.00 93.31 81 ILE A N 1
ATOM 598 C CA . ILE A 1 81 ? 3.084 -1.491 -11.448 1.00 93.31 81 ILE A CA 1
ATOM 599 C C . ILE A 1 81 ? 4.064 -2.339 -12.273 1.00 93.31 81 ILE A C 1
ATOM 601 O O . ILE A 1 81 ? 3.880 -2.474 -13.483 1.00 93.31 81 ILE A O 1
ATOM 605 N N . PRO A 1 82 ? 5.106 -2.926 -11.662 1.00 91.75 82 PRO A N 1
ATOM 606 C CA . PRO A 1 82 ? 6.098 -3.712 -12.382 1.00 91.75 82 PRO A CA 1
ATOM 607 C C . PRO A 1 82 ? 5.547 -5.114 -12.678 1.00 91.75 82 PRO A C 1
ATOM 609 O O . PRO A 1 82 ? 5.803 -6.062 -11.946 1.00 91.75 82 PRO A O 1
ATOM 612 N N . LEU A 1 83 ? 4.772 -5.238 -13.759 1.00 89.06 83 LEU A N 1
ATOM 613 C CA . LEU A 1 83 ? 4.098 -6.486 -14.156 1.00 89.06 83 LEU A CA 1
ATOM 614 C C . LEU A 1 83 ? 5.063 -7.618 -14.536 1.00 89.06 83 LEU A C 1
ATOM 616 O O . LEU A 1 83 ? 4.710 -8.785 -14.408 1.00 89.06 83 LEU A O 1
ATOM 620 N N . ASP A 1 84 ? 6.267 -7.265 -14.988 1.00 88.62 84 ASP A N 1
ATOM 621 C CA . ASP A 1 84 ? 7.321 -8.222 -15.345 1.00 88.62 84 ASP A CA 1
ATOM 622 C C . ASP A 1 84 ? 8.187 -8.624 -14.140 1.00 88.62 84 ASP A C 1
ATOM 624 O O . ASP A 1 84 ? 9.109 -9.433 -14.276 1.00 88.62 84 ASP A O 1
ATOM 628 N N . ALA A 1 85 ? 7.935 -8.049 -12.956 1.00 82.19 85 ALA A N 1
ATOM 629 C CA . ALA A 1 85 ? 8.612 -8.485 -11.747 1.00 82.19 85 ALA A CA 1
ATOM 630 C C . ALA A 1 85 ? 8.208 -9.932 -11.426 1.00 82.19 85 ALA A C 1
ATOM 632 O O . ALA A 1 85 ? 7.055 -10.320 -11.645 1.00 82.19 85 ALA A O 1
ATOM 633 N N . PRO A 1 86 ? 9.131 -10.746 -10.883 1.00 75.38 86 PRO A N 1
ATOM 634 C CA . PRO A 1 86 ? 8.752 -12.048 -10.365 1.00 75.38 86 PRO A CA 1
ATOM 635 C C . PRO A 1 86 ? 7.650 -11.853 -9.321 1.00 75.38 86 PRO A C 1
ATOM 637 O O . PRO A 1 86 ? 7.739 -10.955 -8.481 1.00 75.38 86 PRO A O 1
ATOM 640 N N . ALA A 1 87 ? 6.613 -12.691 -9.385 1.00 69.69 87 ALA A N 1
ATOM 641 C CA . ALA A 1 87 ? 5.609 -12.726 -8.332 1.00 69.69 87 ALA A CA 1
ATOM 642 C C . ALA A 1 87 ? 6.315 -12.892 -6.972 1.00 69.69 87 ALA A C 1
ATOM 644 O O . ALA A 1 87 ? 7.328 -13.606 -6.919 1.00 69.69 87 ALA A O 1
ATOM 645 N N . PRO A 1 88 ? 5.813 -12.256 -5.895 1.00 69.12 88 PRO A N 1
ATOM 646 C CA . PRO A 1 88 ? 6.375 -12.454 -4.567 1.00 69.12 88 PRO A CA 1
ATOM 647 C C . PRO A 1 88 ? 6.476 -13.950 -4.284 1.00 69.12 88 PRO A C 1
ATOM 649 O O . PRO A 1 88 ? 5.584 -14.720 -4.658 1.00 69.12 88 PRO A O 1
ATOM 652 N N . ALA A 1 89 ? 7.591 -14.373 -3.687 1.00 59.81 89 ALA A N 1
ATOM 653 C CA . ALA A 1 89 ? 7.814 -15.779 -3.387 1.00 59.81 89 ALA A CA 1
ATOM 654 C C . ALA A 1 89 ? 6.618 -16.305 -2.584 1.00 59.81 89 ALA A C 1
ATOM 656 O O . ALA A 1 89 ? 6.349 -15.840 -1.477 1.00 59.81 89 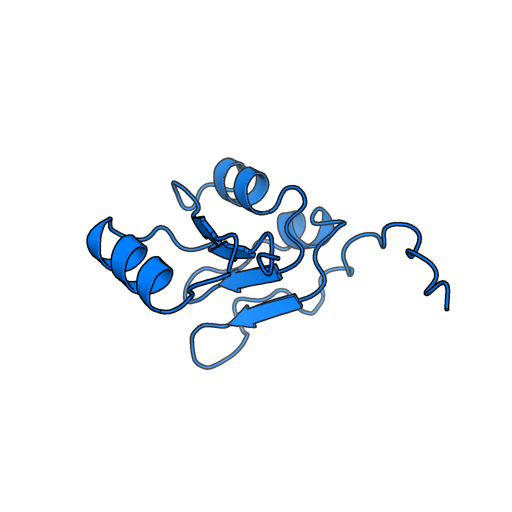ALA A O 1
ATOM 657 N N . ALA A 1 90 ? 5.857 -17.227 -3.180 1.00 56.28 90 ALA A N 1
ATOM 658 C CA . ALA A 1 90 ? 4.626 -17.705 -2.580 1.00 56.28 90 ALA A CA 1
ATOM 659 C C . ALA A 1 90 ? 4.935 -18.331 -1.215 1.00 56.28 90 ALA A C 1
ATOM 661 O O . ALA A 1 90 ? 5.653 -19.332 -1.131 1.00 56.28 90 ALA A O 1
ATOM 662 N N . SER A 1 91 ? 4.357 -17.773 -0.150 1.00 52.78 91 SER A N 1
ATOM 663 C CA . SER A 1 91 ? 4.272 -18.488 1.121 1.00 52.78 91 SER A CA 1
ATOM 664 C C . SER A 1 91 ? 3.546 -19.823 0.890 1.00 52.78 91 SER A C 1
ATOM 666 O O . SER A 1 91 ? 2.555 -19.851 0.151 1.00 52.78 91 SER A O 1
ATOM 668 N N . PRO A 1 92 ? 4.008 -20.943 1.479 1.00 49.03 92 PRO A N 1
ATOM 669 C CA . PRO A 1 92 ? 3.358 -22.237 1.315 1.00 49.03 92 PRO A CA 1
ATOM 670 C C . PRO A 1 92 ? 1.881 -22.106 1.693 1.00 49.03 92 PRO A C 1
ATOM 672 O O . PRO A 1 92 ? 1.538 -21.753 2.820 1.00 49.03 92 PRO A O 1
ATOM 675 N N . SER A 1 93 ? 1.028 -22.328 0.693 1.00 53.94 93 SER A N 1
ATOM 676 C CA . SER A 1 93 ? -0.416 -22.122 0.737 1.00 53.94 93 SER A CA 1
ATOM 677 C C . SER A 1 93 ? -1.033 -22.659 2.030 1.00 53.94 93 SER A C 1
ATOM 679 O O . SER A 1 93 ? -0.844 -23.822 2.398 1.00 53.94 93 SER A O 1
ATOM 681 N N . HIS A 1 94 ? -1.839 -21.818 2.683 1.00 52.69 94 HIS A N 1
ATOM 682 C CA . HIS A 1 94 ? -2.867 -22.280 3.601 1.00 52.69 94 HIS A CA 1
ATOM 683 C C . HIS A 1 94 ? -3.830 -23.135 2.773 1.00 52.69 94 HIS A C 1
ATOM 685 O O . HIS A 1 94 ? -4.713 -22.619 2.088 1.00 52.69 94 HIS A O 1
ATOM 691 N N . ALA A 1 95 ? -3.616 -24.452 2.797 1.00 44.12 95 ALA A N 1
ATOM 692 C CA . ALA A 1 95 ? -4.559 -25.410 2.259 1.00 44.12 95 ALA A CA 1
ATOM 693 C C . ALA A 1 95 ? -5.951 -25.038 2.780 1.00 44.12 95 ALA A C 1
ATOM 695 O O . ALA A 1 95 ? -6.161 -24.963 3.995 1.00 44.12 95 ALA A O 1
ATOM 696 N N . LEU A 1 96 ? -6.873 -24.776 1.853 1.00 50.66 96 LEU A N 1
ATOM 697 C CA . LEU A 1 96 ? -8.302 -24.702 2.116 1.00 50.66 96 LEU A CA 1
ATOM 698 C C . LEU A 1 96 ? -8.697 -26.010 2.811 1.00 50.66 96 LEU A C 1
ATOM 700 O O . LEU A 1 96 ? -8.881 -27.040 2.164 1.00 50.66 96 LEU A O 1
ATOM 704 N N . ARG A 1 97 ? -8.748 -25.997 4.143 1.00 44.31 97 ARG A N 1
ATOM 705 C CA . ARG A 1 97 ? -9.360 -27.071 4.918 1.00 44.31 97 ARG A CA 1
ATOM 706 C C . ARG A 1 97 ? -10.847 -26.756 4.959 1.00 44.31 97 ARG A C 1
ATOM 708 O O . ARG A 1 97 ? -11.243 -25.765 5.572 1.00 44.31 97 ARG A O 1
ATOM 715 N N . GLY A 1 98 ? -11.603 -27.542 4.195 1.00 47.47 98 GLY A N 1
ATOM 716 C CA . GLY A 1 98 ? -13.050 -27.670 4.349 1.00 47.47 98 GLY A CA 1
ATOM 717 C C . GLY A 1 98 ? -13.433 -28.448 5.598 1.00 47.47 98 GLY A C 1
ATOM 718 O O . GLY A 1 98 ? -12.536 -28.739 6.425 1.00 47.47 98 GLY A O 1
#

Foldseek 3Di:
DAAWDEEEQDADDPVRVVVVCVVRPRHNYDYFNDNDPVSSLVSLALTQEYEDEPAQDDLVSQQQSQNHPYYHYPDPDDVSYPPVRPHHDHDDDPPPDD